Protein AF-A0A953YPP4-F1 (afdb_monomer_lite)

Structure (mmCIF, N/CA/C/O backbone):
data_AF-A0A953YPP4-F1
#
_entry.id   AF-A0A953YPP4-F1
#
loop_
_atom_site.group_PDB
_atom_site.id
_atom_site.type_symbol
_atom_site.label_atom_id
_atom_site.label_alt_id
_atom_site.label_comp_id
_atom_site.label_asym_id
_atom_site.label_entity_id
_atom_site.label_seq_id
_atom_site.pdbx_PDB_ins_code
_atom_site.Cartn_x
_atom_site.Cartn_y
_atom_site.Cartn_z
_atom_site.occupancy
_atom_site.B_iso_or_equiv
_atom_site.auth_seq_id
_atom_site.auth_comp_id
_atom_site.auth_asym_id
_atom_site.auth_atom_id
_atom_site.pdbx_PDB_model_num
ATOM 1 N N . ARG A 1 1 ? -19.901 1.445 29.593 1.00 62.72 1 ARG A N 1
ATOM 2 C CA . ARG A 1 1 ? -19.410 2.395 30.627 1.00 62.72 1 ARG A CA 1
ATOM 3 C C . ARG A 1 1 ? -18.704 3.634 30.073 1.00 62.72 1 ARG A C 1
ATOM 5 O O . ARG A 1 1 ? -19.142 4.715 30.429 1.00 62.72 1 ARG A O 1
ATOM 12 N N . LEU A 1 2 ? -17.638 3.546 29.259 1.00 69.50 2 LEU A N 1
ATOM 13 C CA . LEU A 1 2 ? -16.977 4.757 28.716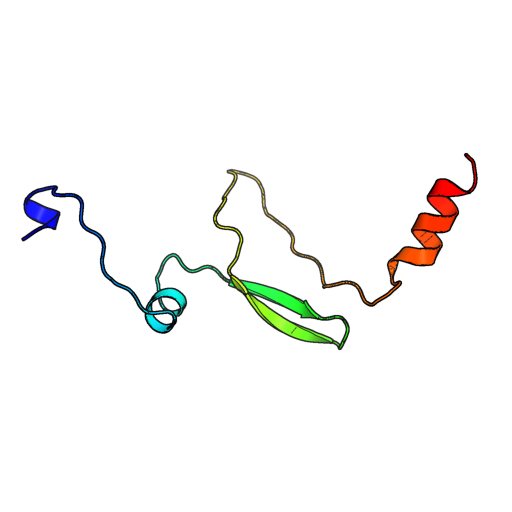 1.00 69.50 2 LEU A CA 1
ATOM 14 C C . LEU A 1 2 ? -17.692 5.334 27.474 1.00 69.50 2 LEU A C 1
ATOM 16 O O . LEU A 1 2 ? -17.838 6.548 27.371 1.00 69.50 2 LEU A O 1
ATOM 20 N N . GLU A 1 3 ? -18.232 4.475 26.600 1.00 62.78 3 GLU A N 1
ATOM 21 C CA . GLU A 1 3 ? -19.092 4.876 25.466 1.00 62.78 3 GLU A CA 1
ATOM 22 C C . GLU A 1 3 ? -20.385 5.571 25.913 1.00 62.78 3 GLU A C 1
ATOM 24 O O . GLU A 1 3 ? -20.744 6.621 25.386 1.00 62.78 3 GLU A O 1
ATOM 29 N N . GLU A 1 4 ? -21.048 5.030 26.938 1.00 71.94 4 GLU A N 1
ATOM 30 C CA . GLU A 1 4 ? -22.283 5.595 27.508 1.00 71.94 4 GLU A CA 1
ATOM 31 C C . GLU A 1 4 ? -22.073 7.003 28.082 1.00 71.94 4 GLU A C 1
ATOM 33 O O . GLU A 1 4 ? -22.981 7.828 28.042 1.00 71.94 4 GLU A O 1
ATOM 38 N N . ALA A 1 5 ? -20.867 7.298 28.576 1.00 82.25 5 ALA A N 1
ATOM 39 C CA . ALA A 1 5 ? -20.502 8.602 29.120 1.00 82.25 5 ALA A CA 1
ATOM 40 C C . ALA A 1 5 ? -19.984 9.591 28.054 1.00 82.25 5 ALA A C 1
ATOM 42 O O . ALA A 1 5 ? -19.636 10.716 28.403 1.00 82.25 5 ALA A O 1
ATOM 43 N N . ARG A 1 6 ? -19.911 9.191 26.769 1.00 72.56 6 ARG A N 1
ATOM 44 C CA . ARG A 1 6 ? -19.322 9.977 25.661 1.00 72.56 6 ARG A CA 1
ATOM 45 C C . ARG A 1 6 ? -17.911 10.504 25.952 1.00 72.56 6 ARG A C 1
ATOM 47 O O . ARG A 1 6 ? -17.523 11.569 25.477 1.00 72.56 6 ARG A O 1
ATOM 54 N N . ILE A 1 7 ? -17.135 9.758 26.730 1.00 82.44 7 ILE A N 1
ATOM 55 C CA . ILE A 1 7 ? -15.743 10.100 27.015 1.00 82.44 7 ILE A CA 1
ATOM 56 C C . ILE A 1 7 ? -14.893 9.538 25.879 1.00 82.44 7 ILE A C 1
ATOM 58 O O . ILE A 1 7 ? -15.012 8.360 25.554 1.00 82.44 7 ILE A O 1
ATOM 62 N N . ALA A 1 8 ? -14.039 10.361 25.271 1.00 82.12 8 ALA A N 1
ATOM 63 C CA . ALA A 1 8 ? -13.099 9.889 24.260 1.00 82.12 8 ALA A CA 1
ATOM 64 C C . ALA A 1 8 ? -12.039 8.988 24.915 1.00 82.12 8 ALA A C 1
ATOM 66 O O . ALA A 1 8 ? -11.329 9.417 25.824 1.00 82.12 8 ALA A O 1
ATOM 67 N N . TYR A 1 9 ? -11.929 7.742 24.456 1.00 80.31 9 TYR A N 1
ATOM 68 C CA . TYR A 1 9 ? -10.909 6.793 24.897 1.00 80.31 9 TYR A CA 1
ATOM 69 C C . TYR A 1 9 ? -10.407 5.976 23.702 1.00 80.31 9 TYR A C 1
ATOM 71 O O . TYR A 1 9 ? -11.151 5.719 22.757 1.00 80.31 9 TYR A O 1
ATOM 79 N N . GLY A 1 10 ? -9.137 5.578 23.738 1.00 77.31 10 GLY A N 1
ATOM 80 C CA . GLY A 1 10 ? -8.543 4.655 22.772 1.00 77.31 10 GLY A CA 1
ATOM 81 C C . GLY A 1 10 ? -8.322 3.283 23.401 1.00 77.31 10 GLY A C 1
ATOM 82 O O . GLY A 1 10 ? -8.059 3.180 24.600 1.00 77.31 10 GLY A O 1
ATOM 83 N N . ARG A 1 11 ? -8.407 2.220 22.597 1.00 77.69 11 ARG A N 1
ATOM 84 C CA . ARG A 1 11 ? -7.953 0.881 22.991 1.00 77.69 11 ARG A CA 1
ATOM 85 C C . ARG A 1 11 ? -6.501 0.712 22.552 1.00 77.69 11 ARG A C 1
ATOM 87 O O . ARG A 1 11 ? -6.192 0.932 21.382 1.00 77.69 11 ARG A O 1
ATOM 94 N N . LEU A 1 12 ? -5.629 0.277 23.461 1.00 82.94 12 LEU A N 1
ATOM 95 C CA . LEU A 1 12 ? -4.304 -0.202 23.075 1.00 82.94 12 LEU A CA 1
ATOM 96 C C . LEU A 1 12 ? -4.492 -1.483 22.256 1.00 82.94 12 LEU A C 1
ATOM 98 O O . LEU A 1 12 ? -4.961 -2.485 22.789 1.00 82.94 12 LEU A O 1
ATOM 102 N N . SER A 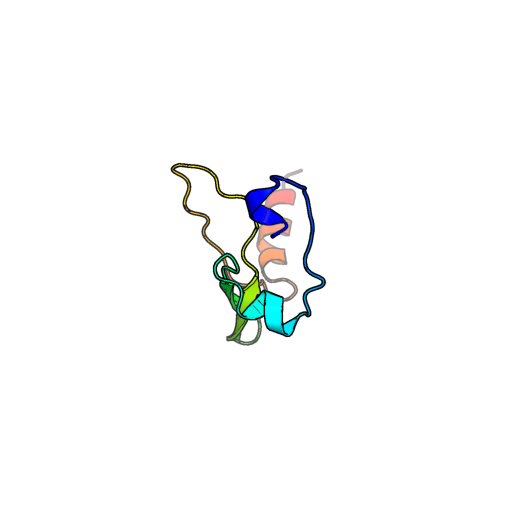1 13 ? -4.199 -1.408 2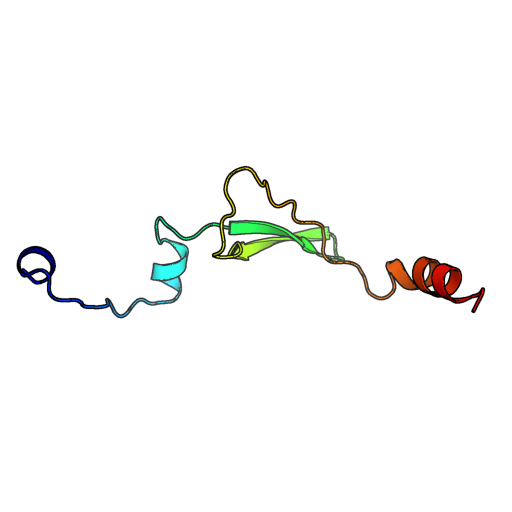0.962 1.00 83.31 13 SER A N 1
ATOM 103 C CA . SER A 1 13 ? -4.405 -2.506 20.016 1.00 83.31 13 SER A CA 1
ATOM 104 C C . SER A 1 13 ? -3.053 -3.019 19.536 1.00 83.31 13 SER A C 1
ATOM 106 O O . SER A 1 13 ? -2.126 -2.231 19.339 1.00 83.31 13 SER A O 1
ATOM 108 N N . SER A 1 14 ? -2.936 -4.333 19.368 1.00 88.69 14 SER A N 1
ATOM 109 C CA . SER A 1 14 ? -1.762 -4.961 18.762 1.00 88.69 14 SER A CA 1
ATOM 110 C C . SER A 1 14 ? -1.821 -4.907 17.228 1.00 88.69 14 SER A C 1
ATOM 112 O O . SER A 1 14 ? -2.838 -4.530 16.641 1.00 88.69 14 SER A O 1
ATOM 114 N N . LEU A 1 15 ? -0.733 -5.305 16.557 1.00 85.31 15 LEU A N 1
ATOM 115 C CA . LEU A 1 15 ? -0.719 -5.443 15.093 1.00 85.31 15 LEU A CA 1
ATOM 116 C C . LEU A 1 15 ? -1.695 -6.528 14.612 1.00 85.31 15 LEU A C 1
ATOM 118 O O . LEU A 1 15 ? -2.386 -6.334 13.616 1.00 85.31 15 LEU A O 1
ATOM 122 N N . ASP A 1 16 ? -1.812 -7.629 15.353 1.00 86.38 16 ASP A N 1
ATOM 123 C CA . ASP A 1 16 ? -2.807 -8.678 15.113 1.00 86.38 16 ASP A CA 1
ATOM 124 C C . ASP A 1 16 ? -4.245 -8.142 15.182 1.00 86.38 16 ASP A C 1
ATOM 126 O O . ASP A 1 16 ? -5.090 -8.491 14.354 1.00 86.38 16 ASP A O 1
ATOM 130 N N . ASP A 1 17 ? -4.524 -7.274 16.159 1.00 85.31 17 ASP A N 1
ATOM 131 C CA . ASP A 1 17 ? -5.842 -6.648 16.309 1.00 85.31 17 ASP A CA 1
ATOM 132 C C . ASP A 1 17 ? -6.139 -5.690 15.153 1.00 85.31 17 ASP A C 1
ATOM 134 O O . ASP A 1 17 ? -7.276 -5.620 14.686 1.00 85.31 17 ASP A O 1
ATOM 138 N N . LEU A 1 18 ? -5.116 -4.985 14.659 1.00 83.62 18 LEU A N 1
ATOM 139 C CA . LEU A 1 18 ? -5.232 -4.121 13.489 1.00 83.62 18 LEU A CA 1
ATOM 140 C C . LEU A 1 18 ? -5.571 -4.930 12.234 1.00 83.62 18 LEU A C 1
ATOM 142 O O . LEU A 1 18 ? -6.461 -4.537 11.486 1.00 83.62 18 LEU A O 1
ATOM 146 N N . MET A 1 19 ? -4.914 -6.073 12.020 1.00 84.69 19 MET A N 1
ATOM 147 C CA . MET A 1 19 ? -5.158 -6.914 10.843 1.00 84.69 19 MET A CA 1
ATOM 148 C C . MET A 1 19 ? -6.580 -7.484 10.793 1.00 84.69 19 MET A C 1
ATOM 150 O O . MET A 1 19 ? -7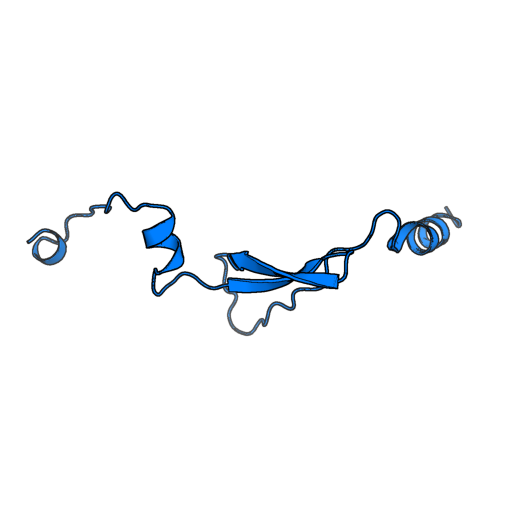.128 -7.668 9.710 1.00 84.69 19 MET A O 1
ATOM 154 N N . ARG A 1 20 ? -7.190 -7.749 11.954 1.00 85.88 20 ARG A N 1
ATOM 155 C CA . ARG A 1 20 ? -8.567 -8.266 12.064 1.00 85.88 20 ARG A CA 1
ATOM 156 C C . ARG A 1 20 ? -9.617 -7.161 12.213 1.00 85.88 20 ARG A C 1
ATOM 158 O O . ARG A 1 20 ? -10.798 -7.462 12.388 1.00 85.88 20 ARG A O 1
ATOM 165 N N . HIS A 1 21 ? -9.213 -5.891 12.194 1.00 83.81 21 HIS A N 1
ATOM 166 C CA . HIS A 1 21 ? -10.128 -4.787 12.444 1.00 83.81 21 HIS A CA 1
ATOM 167 C C . HIS A 1 21 ? -11.132 -4.630 11.284 1.00 83.81 21 HIS A C 1
ATOM 169 O O . HIS A 1 21 ? -10.713 -4.629 10.130 1.00 83.81 21 HIS A O 1
ATOM 175 N N . PRO A 1 22 ? -1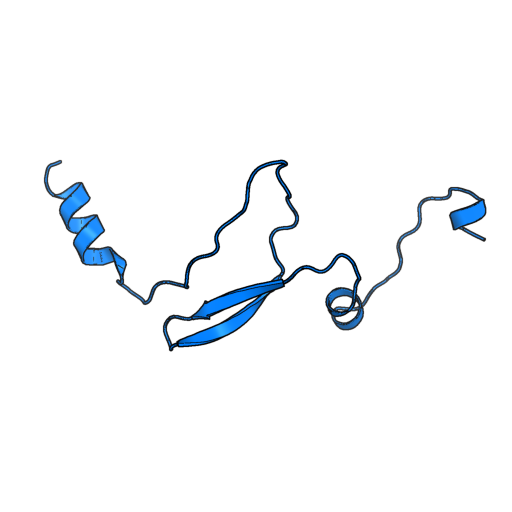2.436 -4.397 11.536 1.00 82.88 22 PRO A N 1
ATOM 176 C CA . PRO A 1 22 ? -13.443 -4.273 10.471 1.00 82.88 22 PRO A CA 1
ATOM 177 C C . PRO A 1 22 ? -13.180 -3.155 9.452 1.00 82.88 22 PRO A C 1
ATOM 179 O O . PRO A 1 22 ? -13.725 -3.169 8.354 1.00 82.88 22 PRO A O 1
ATOM 182 N N . GLN A 1 23 ? -12.376 -2.159 9.829 1.00 85.31 23 GLN A N 1
ATOM 183 C CA . GLN A 1 23 ? -11.992 -1.045 8.954 1.00 85.31 23 GLN A CA 1
ATOM 184 C C . GLN A 1 23 ? -10.641 -1.265 8.257 1.00 85.31 23 GLN A C 1
ATOM 186 O O . GLN A 1 23 ? -10.241 -0.431 7.446 1.00 85.31 23 GLN A O 1
ATOM 191 N N . ALA A 1 24 ? -9.929 -2.353 8.568 1.00 87.19 24 ALA A N 1
ATOM 192 C CA . ALA A 1 24 ? -8.708 -2.711 7.867 1.00 87.19 24 ALA A CA 1
ATOM 193 C C . ALA A 1 24 ? -9.074 -3.216 6.471 1.00 87.19 24 ALA A C 1
ATOM 195 O O . ALA A 1 24 ? -9.691 -4.265 6.300 1.00 87.19 24 ALA A O 1
ATOM 196 N N . ARG A 1 25 ? -8.718 -2.423 5.464 1.00 90.56 25 ARG A N 1
ATOM 197 C CA . ARG A 1 25 ? -8.853 -2.786 4.056 1.00 90.56 25 ARG A CA 1
ATOM 198 C C . ARG A 1 25 ? -7.484 -3.158 3.522 1.00 90.56 25 ARG A C 1
ATOM 200 O O . ARG A 1 25 ? -6.499 -2.500 3.854 1.00 90.56 25 ARG A O 1
ATOM 207 N N . PHE A 1 26 ? -7.449 -4.162 2.660 1.00 90.56 26 PHE A N 1
ATOM 208 C CA . PHE A 1 26 ? -6.229 -4.643 2.031 1.00 90.56 26 PHE A CA 1
ATOM 209 C C . PHE A 1 26 ? -6.340 -4.556 0.513 1.00 90.56 26 PHE A C 1
ATOM 211 O O . PHE A 1 26 ? -7.438 -4.623 -0.043 1.00 90.56 26 PHE A O 1
ATOM 218 N N . VAL A 1 27 ? -5.196 -4.375 -0.136 1.00 91.44 27 VAL A N 1
ATOM 219 C CA . VAL A 1 27 ? -5.036 -4.404 -1.588 1.00 91.44 27 VAL A CA 1
ATOM 220 C C . VAL A 1 27 ? -3.995 -5.456 -1.941 1.00 91.44 27 VAL A C 1
ATOM 222 O O . VAL A 1 27 ? -2.924 -5.498 -1.335 1.00 91.44 27 VAL A O 1
ATOM 225 N N . ALA A 1 28 ? -4.323 -6.295 -2.920 1.00 92.81 28 ALA A N 1
ATOM 226 C CA . ALA A 1 28 ? -3.392 -7.259 -3.481 1.00 92.81 28 ALA A CA 1
ATOM 227 C C . ALA A 1 28 ? -2.423 -6.525 -4.415 1.00 92.81 28 ALA A C 1
ATOM 229 O O . ALA A 1 28 ? -2.851 -5.866 -5.365 1.00 92.81 28 ALA A O 1
ATOM 230 N N . VAL A 1 29 ? -1.127 -6.625 -4.134 1.00 93.5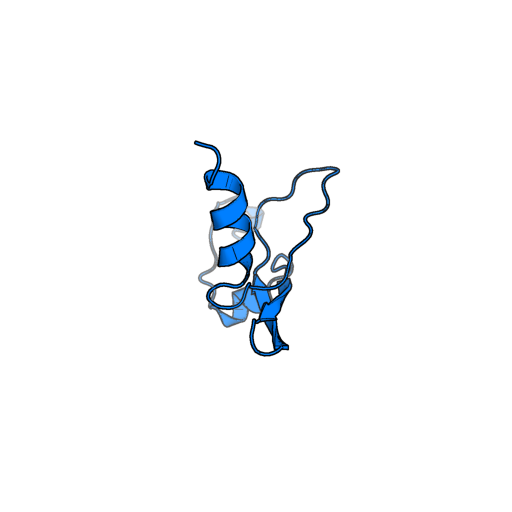6 29 VAL A N 1
ATOM 231 C CA . VAL A 1 29 ? -0.064 -5.986 -4.911 1.00 93.56 29 VAL A CA 1
ATOM 232 C C . VAL A 1 29 ? 0.856 -7.063 -5.465 1.00 93.56 29 VAL A C 1
ATOM 234 O O . VAL A 1 29 ? 1.431 -7.847 -4.711 1.00 93.56 29 VAL A O 1
ATOM 237 N N . GLU A 1 30 ? 1.000 -7.092 -6.787 1.00 94.75 30 GLU A N 1
ATOM 238 C CA . GLU A 1 30 ? 1.963 -7.958 -7.462 1.00 94.75 30 GLU A CA 1
ATOM 239 C C . GLU A 1 30 ? 3.362 -7.334 -7.396 1.00 94.75 30 GLU A C 1
ATOM 241 O O . GLU A 1 30 ? 3.562 -6.160 -7.713 1.00 94.75 30 GLU A O 1
ATOM 246 N N . LEU A 1 31 ? 4.324 -8.124 -6.939 1.00 93.00 31 LEU A N 1
ATOM 247 C CA . LEU A 1 31 ? 5.735 -7.788 -6.867 1.00 93.00 31 LEU A CA 1
ATOM 248 C C . LEU A 1 31 ? 6.423 -8.082 -8.198 1.00 93.00 31 LEU A C 1
ATOM 250 O O . LEU A 1 31 ? 5.963 -8.888 -9.003 1.00 93.00 31 LEU A O 1
ATOM 254 N N . SER A 1 32 ? 7.599 -7.493 -8.385 1.00 92.06 32 SER A N 1
ATOM 255 C CA . SER A 1 32 ? 8.412 -7.689 -9.587 1.00 92.06 32 SER A CA 1
ATOM 256 C C . SER A 1 32 ? 8.871 -9.137 -9.816 1.00 92.06 32 SER A C 1
ATOM 258 O O . SER A 1 32 ? 9.232 -9.482 -10.938 1.00 92.06 32 SER A O 1
ATOM 260 N N . ASP A 1 33 ? 8.846 -9.992 -8.786 1.00 90.81 33 ASP A N 1
ATOM 261 C CA . ASP A 1 33 ? 9.139 -11.429 -8.879 1.00 90.81 33 ASP A CA 1
ATOM 262 C C . ASP A 1 33 ? 7.888 -12.304 -9.112 1.00 90.81 33 ASP A C 1
ATOM 264 O O . ASP A 1 33 ? 7.975 -13.532 -9.055 1.00 90.81 33 ASP A O 1
ATOM 268 N N . GLY A 1 34 ? 6.730 -11.686 -9.373 1.00 89.19 34 GLY A N 1
ATOM 269 C CA . GLY A 1 34 ? 5.454 -12.355 -9.635 1.00 89.19 34 GLY A CA 1
ATOM 270 C C . GLY A 1 34 ? 4.711 -12.826 -8.382 1.00 89.19 34 GLY A C 1
ATOM 271 O O . GLY A 1 34 ? 3.649 -13.439 -8.492 1.00 89.19 34 GLY A O 1
ATOM 272 N N . LYS A 1 35 ? 5.233 -12.568 -7.175 1.00 94.56 35 LYS A N 1
ATOM 273 C CA . LYS A 1 35 ? 4.493 -12.839 -5.935 1.00 94.56 35 LYS A CA 1
ATOM 274 C C . LYS A 1 35 ? 3.435 -11.775 -5.703 1.00 94.56 35 LYS A C 1
ATOM 276 O O . LYS A 1 35 ? 3.674 -10.599 -5.936 1.00 94.56 35 LYS A O 1
ATOM 281 N N . VAL A 1 36 ? 2.300 -12.177 -5.147 1.00 94.31 36 VAL A N 1
ATOM 282 C CA . VAL A 1 36 ? 1.265 -11.244 -4.692 1.00 94.31 36 VAL A CA 1
ATOM 283 C C . VAL A 1 36 ? 1.317 -11.146 -3.174 1.00 94.31 36 VAL A C 1
ATOM 285 O O . VAL A 1 36 ? 1.359 -12.170 -2.490 1.00 94.31 36 VAL A O 1
ATOM 288 N N . ILE A 1 37 ? 1.330 -9.921 -2.655 1.00 93.62 37 ILE A N 1
ATOM 289 C CA . ILE A 1 37 ? 1.253 -9.635 -1.220 1.00 93.62 37 ILE A CA 1
ATOM 290 C C . ILE A 1 37 ? 0.032 -8.773 -0.908 1.00 93.62 37 ILE A C 1
ATOM 292 O O . ILE A 1 37 ? -0.376 -7.946 -1.722 1.00 93.62 37 ILE A O 1
ATOM 296 N N . ASP A 1 38 ? -0.513 -8.937 0.295 1.00 92.19 38 ASP A N 1
ATOM 297 C CA . ASP A 1 38 ? -1.562 -8.062 0.808 1.00 92.19 38 ASP A CA 1
ATOM 298 C C . ASP A 1 38 ? -0.938 -6.867 1.530 1.00 92.19 38 ASP A C 1
ATOM 300 O O . ASP A 1 38 ? -0.230 -7.009 2.530 1.00 92.19 38 ASP A O 1
ATOM 304 N N . CYS A 1 39 ? -1.236 -5.672 1.033 1.00 91.19 39 CYS A N 1
ATOM 305 C CA . CYS A 1 39 ? -0.827 -4.409 1.632 1.00 91.19 39 CYS A CA 1
ATOM 306 C C . CYS A 1 39 ? -2.036 -3.705 2.241 1.00 91.19 39 CYS A C 1
ATOM 308 O O . CYS A 1 39 ? -3.137 -3.765 1.694 1.00 91.19 39 CYS A O 1
ATOM 310 N N . LEU A 1 40 ? -1.845 -2.991 3.354 1.00 90.88 40 LEU A N 1
ATOM 311 C CA . LEU A 1 40 ? -2.890 -2.109 3.873 1.00 90.88 40 LEU A CA 1
ATOM 312 C C . LEU A 1 40 ? -3.236 -1.057 2.817 1.00 90.88 40 LEU A C 1
ATOM 314 O O . LEU A 1 40 ? -2.363 -0.353 2.307 1.00 90.88 40 LEU A O 1
ATOM 318 N N . ALA A 1 41 ? -4.524 -0.958 2.505 1.00 89.19 41 ALA A N 1
ATOM 319 C CA . ALA A 1 41 ? -5.023 0.030 1.572 1.00 89.19 41 ALA A CA 1
ATOM 320 C C . ALA A 1 41 ? -4.824 1.446 2.149 1.00 89.19 41 ALA A C 1
ATOM 322 O O . ALA A 1 41 ? -4.931 1.633 3.367 1.00 89.19 41 ALA A O 1
ATOM 323 N N . PRO A 1 42 ? -4.613 2.468 1.301 1.00 86.69 42 PRO A N 1
ATOM 324 C CA . PRO A 1 42 ? -4.627 3.862 1.725 1.00 86.69 42 PRO A CA 1
ATOM 325 C C . PRO A 1 42 ? -5.871 4.186 2.557 1.00 86.69 42 PRO A C 1
ATOM 327 O O . PRO A 1 42 ? -6.987 3.810 2.196 1.00 86.69 42 PRO A O 1
ATOM 330 N N . GLY A 1 43 ? -5.687 4.897 3.672 1.00 84.31 43 GLY A N 1
ATOM 331 C CA . GLY A 1 43 ? -6.788 5.255 4.574 1.00 84.31 43 GLY A CA 1
ATOM 332 C C . GLY A 1 43 ? -7.762 6.283 3.987 1.00 84.31 43 GLY A C 1
ATOM 333 O O . GLY A 1 43 ? -8.896 6.384 4.449 1.00 84.31 43 GLY A O 1
ATOM 334 N N . VAL A 1 44 ? -7.335 7.028 2.964 1.00 86.56 44 VAL A N 1
ATOM 335 C CA . VAL A 1 44 ? -8.172 8.006 2.265 1.00 86.56 44 VAL A CA 1
ATOM 336 C C . VAL A 1 44 ? -9.177 7.301 1.356 1.00 86.56 44 VAL A C 1
ATOM 338 O O . VAL A 1 44 ? -8.848 6.329 0.685 1.00 86.56 44 VAL A O 1
ATOM 341 N N . VAL A 1 45 ? -10.412 7.800 1.340 1.00 85.38 45 VAL A N 1
ATOM 342 C CA . VAL A 1 45 ? -11.462 7.363 0.415 1.00 85.38 45 VAL A CA 1
ATOM 343 C C . VAL A 1 45 ? -12.076 8.612 -0.199 1.00 85.38 45 VAL A C 1
ATOM 345 O O . VAL A 1 45 ? -12.569 9.480 0.524 1.00 85.38 45 VAL A O 1
ATOM 348 N N . VAL A 1 46 ? -12.036 8.715 -1.527 1.00 89.00 46 VAL A N 1
ATOM 349 C CA . VAL A 1 46 ? -12.622 9.837 -2.269 1.00 89.00 46 VAL A CA 1
ATOM 350 C C . VAL A 1 46 ? -13.907 9.367 -2.941 1.00 89.00 46 VAL A C 1
ATOM 352 O O . VAL A 1 46 ? -13.898 8.434 -3.738 1.00 89.00 46 VAL A O 1
ATOM 355 N N . ALA A 1 47 ? -15.029 10.013 -2.620 1.00 89.88 47 ALA A N 1
ATOM 356 C CA . ALA A 1 47 ? -16.328 9.639 -3.171 1.00 89.88 47 ALA A CA 1
ATOM 357 C C . ALA A 1 47 ? -16.326 9.707 -4.709 1.00 89.88 47 ALA A C 1
ATOM 359 O O . ALA A 1 47 ? -15.908 10.705 -5.297 1.00 89.88 47 ALA A O 1
ATOM 360 N N . GLY A 1 48 ? -16.805 8.639 -5.351 1.00 91.19 48 GLY A N 1
ATOM 361 C CA . GLY A 1 48 ? -16.873 8.538 -6.811 1.00 91.19 48 GLY A CA 1
ATOM 362 C C . GLY A 1 48 ? -15.532 8.276 -7.505 1.00 91.19 48 GLY A C 1
ATOM 363 O O . GLY A 1 48 ? -15.494 8.290 -8.733 1.00 91.19 48 GLY A O 1
ATOM 364 N N . ARG A 1 49 ? -14.445 8.034 -6.759 1.00 88.31 49 ARG A N 1
ATOM 365 C CA . ARG A 1 49 ? -13.174 7.562 -7.318 1.00 88.31 49 ARG A CA 1
ATOM 366 C C . ARG A 1 49 ? -12.902 6.135 -6.876 1.00 88.31 49 ARG A C 1
ATOM 368 O O . ARG A 1 49 ? -12.990 5.816 -5.695 1.00 88.31 49 ARG A O 1
ATOM 375 N N . GLU A 1 50 ? -12.554 5.305 -7.845 1.00 83.06 50 GLU A N 1
ATOM 376 C CA . GLU A 1 50 ? -12.028 3.971 -7.606 1.00 83.06 50 GLU A CA 1
ATOM 377 C C . GLU A 1 50 ? -10.515 4.015 -7.823 1.00 83.06 50 GLU A C 1
ATOM 379 O O . GLU A 1 50 ? -10.044 4.332 -8.918 1.00 83.06 50 GLU A O 1
ATOM 384 N N . ASP A 1 51 ? -9.754 3.757 -6.762 1.00 82.88 51 ASP A N 1
ATOM 385 C CA . ASP A 1 51 ? -8.298 3.719 -6.843 1.00 82.88 51 ASP A CA 1
ATOM 386 C C . ASP A 1 51 ? -7.861 2.393 -7.466 1.00 82.88 51 ASP A C 1
ATOM 388 O O . ASP A 1 51 ? -8.190 1.315 -6.965 1.00 82.88 51 ASP A O 1
ATOM 392 N N . ARG A 1 52 ? -7.092 2.470 -8.555 1.00 85.00 52 ARG A N 1
ATOM 393 C CA . ARG A 1 52 ? -6.498 1.298 -9.198 1.00 85.00 52 ARG A CA 1
ATOM 394 C C . ARG A 1 52 ? -5.036 1.178 -8.795 1.00 85.00 52 ARG A C 1
ATOM 396 O O . ARG A 1 52 ? -4.231 2.056 -9.096 1.00 85.00 52 ARG A O 1
ATOM 403 N N . TYR A 1 53 ? -4.703 0.066 -8.154 1.00 87.12 53 TYR A N 1
ATOM 404 C CA . TYR A 1 53 ? -3.342 -0.246 -7.732 1.00 87.12 53 TYR A CA 1
ATOM 405 C C . TYR A 1 53 ? -2.663 -1.099 -8.806 1.00 87.12 53 TYR A C 1
ATOM 407 O O . TYR A 1 53 ? -3.218 -2.105 -9.249 1.00 87.12 53 TYR A O 1
ATOM 415 N N . GLY A 1 54 ? -1.503 -0.643 -9.276 1.00 87.31 54 GLY A N 1
ATOM 416 C CA . GLY A 1 54 ? -0.670 -1.365 -10.236 1.00 87.31 54 GLY A CA 1
ATOM 417 C C . GLY A 1 54 ? 0.366 -2.263 -9.550 1.00 87.31 54 GLY A C 1
ATOM 418 O O . GLY A 1 54 ? 0.545 -2.171 -8.332 1.00 87.31 54 GLY A O 1
ATOM 419 N N . PRO A 1 55 ? 1.057 -3.118 -10.321 1.00 92.06 55 PRO A N 1
ATOM 420 C CA . PRO A 1 55 ? 2.167 -3.913 -9.812 1.00 92.06 55 PRO A CA 1
ATOM 421 C C . PRO A 1 55 ? 3.353 -3.024 -9.420 1.00 92.06 55 PRO A C 1
ATOM 423 O O . PRO A 1 55 ? 3.501 -1.898 -9.902 1.00 92.06 55 PRO A O 1
ATOM 426 N N . VAL A 1 56 ? 4.231 -3.554 -8.573 1.00 92.62 56 VAL A N 1
ATOM 427 C CA . VAL A 1 56 ? 5.515 -2.920 -8.264 1.00 92.62 56 VAL A CA 1
ATOM 428 C C . VAL A 1 56 ? 6.457 -3.115 -9.457 1.00 92.62 56 VAL A C 1
ATOM 430 O O . VAL A 1 56 ? 6.719 -4.261 -9.834 1.00 92.62 56 VAL A O 1
ATOM 433 N N . PRO A 1 57 ? 7.001 -2.036 -10.049 1.00 92.50 57 PRO A N 1
ATOM 434 C CA . PRO A 1 57 ? 7.907 -2.154 -11.181 1.00 92.50 57 PRO A CA 1
ATOM 435 C C . PRO A 1 57 ? 9.199 -2.871 -10.781 1.00 92.50 57 PRO A C 1
ATOM 437 O O . PRO A 1 57 ? 9.720 -2.718 -9.672 1.00 92.50 57 PRO A O 1
ATOM 440 N N . ALA A 1 58 ? 9.742 -3.652 -11.713 1.00 93.00 58 ALA A N 1
ATOM 441 C CA . ALA A 1 58 ? 11.088 -4.185 -11.579 1.00 93.00 58 ALA A CA 1
ATOM 442 C C . ALA A 1 58 ? 12.129 -3.058 -11.657 1.00 93.00 58 ALA A C 1
ATOM 444 O O . ALA A 1 58 ? 11.871 -1.971 -12.182 1.00 93.00 58 ALA A O 1
ATOM 445 N N . LEU A 1 59 ? 13.336 -3.332 -11.161 1.00 93.69 59 LEU A N 1
ATOM 446 C CA . LEU A 1 59 ? 14.447 -2.397 -11.288 1.00 93.69 59 LEU A CA 1
ATOM 447 C C . LEU A 1 59 ? 14.708 -2.099 -12.774 1.00 93.69 59 LEU A C 1
ATOM 449 O O . LEU A 1 59 ? 15.002 -3.011 -13.544 1.00 93.69 59 LEU A O 1
ATOM 453 N N . GLY A 1 60 ? 14.601 -0.826 -13.157 1.00 93.06 60 GLY A N 1
ATOM 454 C CA . GLY A 1 60 ? 14.804 -0.379 -14.535 1.00 93.06 60 GLY A CA 1
ATOM 455 C C . GLY A 1 60 ? 13.650 -0.692 -15.495 1.00 93.06 60 GLY A C 1
ATOM 456 O O . GLY A 1 60 ? 13.867 -0.689 -16.702 1.00 93.06 60 GLY A O 1
ATOM 457 N N . ALA A 1 61 ? 12.434 -0.964 -15.006 1.00 94.06 61 ALA A N 1
ATOM 458 C CA . ALA A 1 61 ? 11.280 -1.220 -15.878 1.00 94.06 61 ALA A CA 1
ATOM 459 C C . ALA A 1 61 ? 10.967 -0.040 -16.824 1.00 94.06 61 ALA A C 1
ATOM 461 O O . ALA A 1 61 ? 10.661 -0.258 -17.994 1.00 94.06 61 ALA A O 1
ATOM 462 N N . ASP A 1 62 ? 11.125 1.197 -16.342 1.00 94.06 62 ASP A N 1
ATOM 463 C CA . ASP A 1 62 ? 10.737 2.415 -17.073 1.00 94.06 62 ASP A CA 1
ATOM 464 C C . ASP A 1 62 ? 11.931 3.188 -17.664 1.00 94.06 62 ASP A C 1
ATOM 466 O O . ASP A 1 62 ? 11.786 4.252 -18.263 1.00 94.06 62 ASP A O 1
ATOM 470 N N . ASP A 1 63 ? 13.136 2.637 -17.540 1.00 95.81 63 ASP A N 1
ATOM 471 C CA . ASP A 1 63 ? 14.409 3.280 -17.869 1.00 95.81 63 ASP A CA 1
ATOM 472 C C . ASP A 1 63 ? 14.499 3.780 -19.322 1.00 95.81 63 ASP A C 1
ATOM 474 O O . ASP A 1 63 ? 14.981 4.882 -19.590 1.00 95.81 63 ASP A O 1
ATOM 478 N N . ALA A 1 64 ? 14.059 2.957 -20.278 1.00 95.00 64 ALA A N 1
ATOM 479 C CA . ALA A 1 64 ? 14.087 3.295 -21.700 1.00 95.00 64 ALA A CA 1
ATOM 480 C C . ALA A 1 64 ? 13.033 4.350 -22.059 1.00 95.00 64 ALA A C 1
ATOM 482 O O . ALA A 1 64 ? 13.323 5.254 -22.842 1.00 95.00 64 ALA A O 1
ATOM 483 N N . ALA A 1 65 ? 11.839 4.248 -21.465 1.00 95.06 65 ALA A N 1
ATOM 484 C CA . ALA A 1 65 ? 10.750 5.195 -21.679 1.00 95.06 65 ALA A CA 1
ATOM 485 C C . ALA A 1 65 ? 11.135 6.585 -21.161 1.00 95.06 65 ALA A C 1
ATOM 487 O O . ALA A 1 65 ? 11.043 7.557 -21.905 1.00 95.06 65 ALA A O 1
ATOM 488 N N . LEU A 1 66 ? 11.678 6.654 -19.941 1.00 94.81 66 LEU A N 1
ATOM 489 C CA . LEU A 1 66 ? 12.164 7.900 -19.352 1.00 94.81 66 LEU A CA 1
ATOM 490 C C . LEU A 1 66 ? 13.307 8.500 -20.177 1.00 94.81 66 LEU A C 1
ATOM 492 O O . LEU A 1 66 ? 13.287 9.682 -20.496 1.00 94.81 66 LEU A O 1
ATOM 496 N N . ARG A 1 67 ? 14.301 7.701 -20.593 1.00 95.56 67 ARG A N 1
ATOM 497 C CA . ARG A 1 67 ? 15.391 8.224 -21.437 1.00 95.56 67 ARG A CA 1
ATOM 498 C C . ARG A 1 67 ? 14.890 8.795 -22.764 1.00 95.56 67 ARG A C 1
ATOM 500 O O . ARG A 1 67 ? 15.438 9.796 -23.205 1.00 95.56 67 ARG A O 1
ATOM 507 N N . ALA A 1 68 ? 13.877 8.187 -23.380 1.00 95.38 68 ALA A N 1
ATOM 508 C CA . ALA A 1 68 ? 13.266 8.708 -24.600 1.00 95.38 68 ALA A CA 1
ATOM 509 C C . ALA A 1 68 ? 12.476 10.004 -24.349 1.00 95.38 68 ALA A C 1
ATOM 511 O O . ALA A 1 68 ? 12.598 10.938 -25.134 1.00 95.38 68 ALA A O 1
ATOM 512 N N . GLU A 1 69 ? 11.726 10.083 -23.244 1.00 95.31 69 GLU A N 1
ATOM 513 C CA . GLU A 1 69 ? 10.958 11.275 -22.852 1.00 95.31 69 GLU A CA 1
ATOM 514 C C . GLU A 1 69 ? 11.847 12.521 -22.717 1.00 95.31 69 GLU A C 1
ATOM 516 O O . GLU A 1 69 ? 11.456 13.609 -23.132 1.00 95.31 69 GLU A O 1
ATOM 521 N N . PHE A 1 70 ? 13.063 12.358 -22.190 1.00 93.81 70 PHE A N 1
ATOM 522 C CA . PHE A 1 70 ? 13.995 13.462 -21.934 1.00 93.81 70 PHE A CA 1
ATOM 523 C C . PHE A 1 70 ? 15.104 13.625 -22.992 1.00 93.81 70 PHE A C 1
ATOM 525 O O . PHE A 1 70 ? 16.005 14.439 -22.799 1.00 93.81 70 PHE A O 1
ATOM 532 N N . ALA A 1 71 ? 15.080 12.871 -24.098 1.00 87.81 71 ALA A N 1
ATOM 533 C CA . ALA A 1 71 ? 16.124 12.934 -25.130 1.00 87.81 71 ALA A CA 1
ATOM 534 C C . ALA A 1 71 ? 16.034 14.169 -26.050 1.00 87.81 71 ALA A C 1
ATOM 536 O O . ALA A 1 71 ? 17.018 14.496 -26.710 1.00 87.81 71 ALA A O 1
ATOM 537 N N . GLU A 1 72 ? 14.886 14.850 -26.103 1.00 71.75 72 GLU A N 1
ATOM 538 C CA . GLU A 1 72 ? 14.646 16.023 -26.966 1.00 71.75 72 GLU A CA 1
ATOM 539 C C . GLU A 1 72 ? 14.647 17.361 -26.194 1.00 71.75 72 GLU A C 1
ATOM 541 O O . GLU A 1 72 ? 13.981 18.316 -26.594 1.00 71.75 72 GLU A O 1
ATOM 546 N N . GLY A 1 73 ? 15.384 17.425 -25.078 1.00 56.25 73 GLY A N 1
ATOM 547 C CA . GLY A 1 73 ? 15.625 18.653 -24.306 1.00 56.25 73 GLY A CA 1
ATOM 548 C C . GLY A 1 73 ? 16.791 19.490 -24.821 1.00 56.25 73 GLY A C 1
ATOM 549 O O . GLY A 1 73 ? 17.846 18.897 -25.141 1.00 56.25 73 GLY A O 1
#

Radius of gyration: 20.47 Å; chains: 1; bounding box: 38×32×58 Å

Sequence (73 aa):
RLEEARIAYGRLSSLDDLMRHPQARFVAVELSDGKVIDCLAPGVVVAGREDRYGPVPALGADDAALRAEFAEG

Secondary structure (DSSP, 8-state):
-TTTTT--------HHHHHT-TT--EEEEE-TTS-EEEEEPPS---TT-PPPPPPPPPTTTTHHHHHHHTTT-

pLDDT: mean 86.85, std 8.16, range [56.25, 95.81]

Foldseek 3Di:
DCVVVVHDDDDPDDPVRLCPPPLFDWDWEQEPVRDTDTDGDDSDDDPPDDDDDYHDDDDCNCVVVVCVVPVVD